Protein AF-A0A8B7J2S7-F1 (afdb_monomer_lite)

Radius of gyration: 27.34 Å; chains: 1; bounding box: 71×56×46 Å

Structure (mmCIF, N/CA/C/O backbone):
data_AF-A0A8B7J2S7-F1
#
_entry.id   AF-A0A8B7J2S7-F1
#
loop_
_atom_site.group_PDB
_atom_site.id
_atom_site.type_symbol
_atom_site.label_atom_id
_atom_site.label_alt_id
_atom_site.label_comp_id
_atom_site.label_asym_id
_atom_site.label_entity_id
_atom_site.label_seq_id
_atom_site.pdbx_PDB_ins_code
_atom_site.Cartn_x
_atom_site.Cartn_y
_atom_site.Cartn_z
_atom_site.occupancy
_atom_site.B_iso_or_equiv
_atom_site.auth_seq_id
_atom_site.auth_comp_id
_atom_site.auth_asym_id
_atom_site.auth_atom_id
_atom_site.pdbx_PDB_model_num
ATOM 1 N N . LEU A 1 1 ? -7.989 -12.346 -3.595 1.00 87.38 1 LEU A N 1
ATOM 2 C CA . LEU A 1 1 ? -7.345 -11.692 -4.757 1.00 87.38 1 LEU A CA 1
ATOM 3 C C . LEU A 1 1 ? -5.987 -11.172 -4.301 1.00 87.38 1 LEU A C 1
ATOM 5 O O . LEU A 1 1 ? -5.960 -10.570 -3.232 1.00 87.38 1 LEU A O 1
ATOM 9 N N . PRO A 1 2 ? -4.882 -11.450 -5.014 1.00 93.56 2 PRO A N 1
ATOM 10 C CA . PRO A 1 2 ? -3.582 -10.875 -4.679 1.00 93.56 2 PRO A CA 1
ATOM 11 C C . PRO A 1 2 ? -3.515 -9.404 -5.110 1.00 93.56 2 PRO A C 1
ATOM 13 O O . PRO A 1 2 ? -4.105 -9.033 -6.124 1.00 93.56 2 PRO A O 1
ATOM 16 N N . LEU A 1 3 ? -2.767 -8.587 -4.371 1.00 96.12 3 LEU A N 1
ATOM 17 C CA . LEU A 1 3 ? -2.381 -7.248 -4.806 1.00 96.12 3 LEU A CA 1
ATOM 18 C C . LEU A 1 3 ? -1.204 -7.379 -5.781 1.00 96.12 3 LEU A C 1
ATOM 20 O O . LEU A 1 3 ? -0.203 -8.024 -5.466 1.00 96.12 3 LEU A O 1
ATOM 24 N N . LEU A 1 4 ? -1.337 -6.804 -6.974 1.00 96.56 4 LEU A N 1
ATOM 25 C CA . LEU A 1 4 ? -0.270 -6.769 -7.972 1.00 96.56 4 LEU A CA 1
ATOM 26 C C . LEU A 1 4 ? 0.503 -5.459 -7.837 1.00 96.56 4 LEU A C 1
ATOM 28 O O . LEU A 1 4 ? -0.098 -4.389 -7.845 1.00 96.56 4 LEU A O 1
ATOM 32 N N . VAL A 1 5 ? 1.825 -5.553 -7.722 1.00 97.38 5 VAL A N 1
ATOM 33 C CA . VAL A 1 5 ? 2.725 -4.395 -7.710 1.00 97.38 5 VAL A CA 1
ATOM 34 C C . VAL A 1 5 ? 3.586 -4.448 -8.958 1.00 97.38 5 VAL A C 1
ATOM 36 O O . VAL A 1 5 ? 4.268 -5.442 -9.205 1.00 97.38 5 VAL A O 1
ATOM 39 N N . GLU A 1 6 ? 3.549 -3.386 -9.748 1.00 97.44 6 GLU A N 1
ATOM 40 C CA . GLU A 1 6 ? 4.273 -3.292 -11.011 1.00 97.44 6 GLU A CA 1
ATOM 41 C C . GLU A 1 6 ? 5.574 -2.502 -10.847 1.00 97.44 6 GLU A C 1
ATOM 43 O O . GLU A 1 6 ? 5.607 -1.443 -10.220 1.00 97.44 6 GLU A O 1
ATOM 48 N N . LEU A 1 7 ? 6.649 -3.007 -11.451 1.00 96.88 7 LEU A N 1
ATOM 49 C CA . LEU A 1 7 ? 7.938 -2.333 -11.539 1.00 96.88 7 LEU A CA 1
ATOM 50 C C . LEU A 1 7 ? 8.096 -1.726 -12.932 1.00 96.88 7 LEU A C 1
ATOM 52 O O . LEU A 1 7 ? 8.283 -2.449 -13.913 1.00 96.88 7 LEU A O 1
ATOM 56 N N . TRP A 1 8 ? 8.067 -0.399 -13.004 1.00 96.69 8 TRP A N 1
ATOM 57 C CA . TRP A 1 8 ? 8.195 0.360 -14.246 1.00 96.69 8 TRP A CA 1
ATOM 58 C C . TRP A 1 8 ? 9.535 1.089 -14.318 1.00 96.69 8 TRP A C 1
ATOM 60 O O . TRP A 1 8 ? 9.950 1.745 -13.364 1.00 96.69 8 TRP A O 1
ATOM 70 N N . HIS A 1 9 ? 10.185 1.019 -15.476 1.00 94.75 9 HIS A N 1
ATOM 71 C CA . HIS A 1 9 ? 11.276 1.914 -15.837 1.00 94.75 9 HIS A CA 1
ATOM 72 C C . HIS A 1 9 ? 10.697 3.143 -16.534 1.00 94.75 9 HIS A C 1
ATOM 74 O O . HIS A 1 9 ? 10.093 3.013 -17.602 1.00 94.75 9 HIS A O 1
ATOM 80 N N . LYS A 1 10 ? 10.884 4.316 -15.925 1.00 95.56 10 LYS A N 1
ATOM 81 C CA . LYS A 1 10 ? 10.469 5.602 -16.490 1.00 95.56 10 LYS A CA 1
ATOM 82 C C . LYS A 1 10 ? 11.650 6.300 -17.142 1.00 95.56 10 LYS A C 1
ATOM 84 O O . LYS A 1 10 ? 12.683 6.481 -16.501 1.00 95.56 10 LYS A O 1
ATOM 89 N N . ASP A 1 11 ? 11.472 6.715 -18.388 1.00 94.75 11 ASP A N 1
ATOM 90 C CA . ASP A 1 11 ? 12.481 7.426 -19.172 1.00 94.75 11 ASP A CA 1
ATOM 91 C C . ASP A 1 11 ? 11.929 8.794 -19.610 1.00 94.75 11 ASP A C 1
ATOM 93 O O . ASP A 1 11 ? 10.724 8.972 -19.759 1.00 94.75 11 ASP A O 1
ATOM 97 N N . LYS A 1 12 ? 12.803 9.795 -19.767 1.00 92.69 12 LYS A N 1
ATOM 98 C CA . LYS A 1 12 ? 12.402 11.152 -20.183 1.00 92.69 12 LYS A CA 1
ATOM 99 C C . LYS A 1 12 ? 12.198 11.272 -21.694 1.00 92.69 12 LYS A C 1
ATOM 101 O O . LYS A 1 12 ? 11.513 12.184 -22.144 1.00 92.69 12 LYS A O 1
ATOM 106 N N . ILE A 1 13 ? 12.857 10.410 -22.463 1.00 93.06 13 ILE A N 1
ATOM 107 C CA . ILE A 1 13 ? 12.940 10.460 -23.925 1.00 93.06 13 ILE A CA 1
ATOM 108 C C . ILE A 1 13 ? 12.243 9.233 -24.527 1.00 93.06 13 ILE A C 1
ATOM 110 O O . ILE A 1 13 ? 11.632 9.330 -25.591 1.00 93.06 13 ILE A O 1
ATOM 114 N N . ALA A 1 14 ? 12.312 8.082 -23.852 1.00 91.19 14 ALA A N 1
ATOM 115 C CA . ALA A 1 14 ? 11.644 6.853 -24.268 1.00 91.19 14 ALA A CA 1
ATOM 116 C C . ALA A 1 14 ? 10.308 6.622 -23.539 1.00 91.19 14 ALA A C 1
ATOM 118 O O . ALA A 1 14 ? 9.998 7.249 -22.531 1.00 91.19 14 ALA A O 1
ATOM 119 N N . LYS A 1 15 ? 9.505 5.688 -24.062 1.00 94.19 15 LYS A N 1
ATOM 120 C CA . LYS A 1 15 ? 8.251 5.259 -23.432 1.00 94.19 15 LYS A CA 1
ATOM 121 C C . LYS A 1 15 ? 8.535 4.425 -22.178 1.00 94.19 15 LYS A C 1
ATOM 123 O O . LYS A 1 15 ? 9.411 3.561 -22.210 1.00 94.19 15 LYS A O 1
ATOM 128 N N . ASP A 1 16 ? 7.727 4.627 -21.138 1.00 95.31 16 ASP A N 1
ATOM 129 C CA . ASP A 1 16 ? 7.739 3.809 -19.923 1.00 95.31 16 ASP A CA 1
ATOM 130 C C . ASP A 1 16 ? 7.656 2.307 -20.250 1.00 95.31 16 ASP A C 1
ATOM 132 O O . ASP A 1 16 ? 6.828 1.860 -21.055 1.00 95.31 16 ASP A O 1
ATOM 136 N N . LEU A 1 17 ? 8.523 1.525 -19.605 1.00 94.56 17 LEU A N 1
ATOM 137 C CA . LEU A 1 17 ? 8.670 0.089 -19.830 1.00 94.56 17 LEU A CA 1
ATOM 138 C C . LEU A 1 17 ? 8.343 -0.691 -18.554 1.00 94.56 17 LEU A C 1
ATOM 140 O O . LEU A 1 17 ? 9.009 -0.526 -17.533 1.00 94.56 17 LEU A O 1
ATOM 144 N N . LEU A 1 18 ? 7.363 -1.595 -18.627 1.00 95.25 18 LEU A N 1
ATOM 145 C CA . LEU A 1 18 ? 7.073 -2.540 -17.549 1.00 95.25 18 LEU A CA 1
ATOM 146 C C . LEU A 1 18 ? 8.177 -3.600 -17.487 1.00 95.25 18 LEU A C 1
ATOM 148 O O . LEU A 1 18 ? 8.330 -4.413 -18.402 1.00 95.25 18 LEU A O 1
ATOM 152 N N . LEU A 1 19 ? 8.936 -3.599 -16.395 1.00 94.88 19 LEU A N 1
ATOM 153 C CA . LEU A 1 19 ? 10.007 -4.560 -16.159 1.00 94.88 19 LEU A CA 1
ATOM 154 C C . LEU A 1 19 ? 9.460 -5.855 -15.560 1.00 94.88 19 LEU A C 1
ATOM 156 O O . LEU A 1 19 ? 9.819 -6.942 -16.015 1.00 94.88 19 LEU A O 1
ATOM 160 N N . GLY A 1 20 ? 8.575 -5.760 -14.564 1.00 96.50 20 GLY A N 1
ATOM 161 C CA . GLY A 1 20 ? 8.067 -6.931 -13.856 1.00 96.50 20 GLY A CA 1
ATOM 162 C C . GLY A 1 20 ? 6.917 -6.667 -12.903 1.00 96.50 20 GLY A C 1
ATOM 163 O O . GLY A 1 20 ? 6.494 -5.531 -12.712 1.00 96.50 20 GLY A O 1
ATOM 164 N N . VAL A 1 21 ? 6.410 -7.749 -12.317 1.00 96.56 21 VAL A N 1
ATOM 165 C CA . VAL A 1 21 ? 5.255 -7.753 -11.419 1.00 96.56 21 VAL A CA 1
ATOM 166 C C . VAL A 1 21 ? 5.561 -8.602 -10.185 1.00 96.56 21 VAL A C 1
ATOM 168 O O . VAL A 1 21 ? 6.123 -9.697 -10.284 1.00 96.56 21 VAL A O 1
ATOM 171 N N . ALA A 1 22 ? 5.176 -8.098 -9.016 1.00 96.75 22 ALA A N 1
ATOM 172 C CA . ALA A 1 22 ? 5.173 -8.813 -7.747 1.00 96.75 22 ALA A CA 1
ATOM 173 C C . ALA A 1 22 ? 3.725 -9.105 -7.322 1.00 96.75 22 ALA A C 1
ATOM 175 O O . ALA A 1 22 ? 2.824 -8.299 -7.561 1.00 96.75 22 ALA A O 1
ATOM 176 N N . ARG A 1 23 ? 3.489 -10.266 -6.702 1.00 95.12 23 ARG A N 1
ATOM 177 C CA . ARG A 1 23 ? 2.154 -10.707 -6.264 1.00 95.12 23 ARG A CA 1
ATOM 178 C C . ARG A 1 23 ? 2.137 -10.798 -4.744 1.00 95.12 23 ARG A C 1
ATOM 180 O O . ARG A 1 23 ? 2.808 -11.660 -4.189 1.00 95.12 23 ARG A O 1
ATOM 187 N N . LEU A 1 24 ? 1.371 -9.930 -4.091 1.00 95.88 24 LEU A N 1
ATOM 188 C CA . LEU A 1 24 ? 1.275 -9.853 -2.636 1.00 95.88 24 LEU A CA 1
ATOM 189 C C . LEU A 1 24 ? -0.034 -10.493 -2.182 1.00 95.88 24 LEU A C 1
ATOM 191 O O . LEU A 1 24 ? -1.112 -10.180 -2.696 1.00 95.88 24 LEU A O 1
ATOM 195 N N . GLN A 1 25 ? 0.044 -11.372 -1.191 1.00 94.75 25 GLN A N 1
ATOM 196 C CA . GLN A 1 25 ? -1.128 -12.027 -0.633 1.00 94.75 25 GLN A CA 1
ATOM 197 C C . GLN A 1 25 ? -1.586 -11.277 0.623 1.00 94.75 25 GLN A C 1
ATOM 199 O O . GLN A 1 25 ? -1.117 -11.533 1.728 1.00 94.75 25 GLN A O 1
ATOM 204 N N . LEU A 1 26 ? -2.551 -10.364 0.464 1.00 94.19 26 LEU A N 1
ATOM 205 C CA . LEU A 1 26 ? -3.042 -9.530 1.572 1.00 94.19 26 LEU A CA 1
ATOM 206 C C . LEU A 1 26 ? -3.624 -10.348 2.733 1.00 94.19 26 LEU A C 1
ATOM 208 O O . LEU A 1 26 ? -3.598 -9.895 3.871 1.00 94.19 26 LEU A O 1
ATOM 212 N N . SER A 1 27 ? -4.109 -11.568 2.478 1.00 94.62 27 SER A N 1
ATOM 213 C CA . SER A 1 27 ? -4.638 -12.434 3.538 1.00 94.62 27 SER A CA 1
ATOM 214 C C . SER A 1 27 ? -3.591 -12.846 4.574 1.00 94.62 27 SER A C 1
ATOM 216 O O . SER A 1 27 ? -3.980 -13.274 5.656 1.00 94.62 27 SER A O 1
ATOM 218 N N . ASN A 1 28 ? -2.293 -12.711 4.281 1.00 93.69 28 ASN A N 1
ATOM 219 C CA . ASN A 1 28 ? -1.221 -13.051 5.219 1.00 93.69 28 ASN A CA 1
ATOM 220 C C . ASN A 1 28 ? -1.337 -12.258 6.531 1.00 93.69 28 ASN A C 1
ATOM 222 O O . ASN A 1 28 ? -1.038 -12.794 7.594 1.00 93.69 28 ASN A O 1
ATOM 226 N N . VAL A 1 29 ? -1.853 -11.022 6.483 1.00 95.81 29 VAL A N 1
ATOM 227 C CA . VAL A 1 29 ? -2.040 -10.187 7.681 1.00 95.81 29 VAL A CA 1
ATOM 228 C C . VAL A 1 29 ? -3.150 -10.703 8.605 1.00 95.81 29 VAL A C 1
ATOM 230 O O . VAL A 1 29 ? -3.096 -10.483 9.810 1.00 95.81 29 VAL A O 1
ATOM 233 N N . LEU A 1 30 ? -4.141 -11.427 8.068 1.00 94.50 30 LEU A N 1
ATOM 234 C CA . LEU A 1 30 ? -5.333 -11.846 8.815 1.00 94.50 30 LEU A CA 1
ATOM 235 C C . LEU A 1 30 ? -5.032 -12.939 9.847 1.00 94.50 30 LEU A C 1
ATOM 237 O O . LEU A 1 30 ? -5.725 -13.021 10.859 1.00 94.50 30 LEU A O 1
ATOM 241 N N . GLY A 1 31 ? -4.011 -13.764 9.596 1.00 91.38 31 GLY A N 1
ATOM 242 C CA . GLY A 1 31 ? -3.593 -14.855 10.482 1.00 91.38 31 GLY A CA 1
ATOM 243 C C . GLY A 1 31 ? -2.652 -14.436 11.614 1.00 91.38 31 GLY A C 1
ATOM 244 O O . GLY A 1 31 ? -2.242 -15.289 12.397 1.00 91.38 31 GLY A O 1
ATOM 245 N N . LEU A 1 32 ? -2.278 -13.157 11.692 1.00 94.94 32 LEU A N 1
ATOM 246 C CA . LEU A 1 32 ? -1.345 -12.658 12.701 1.00 94.94 32 LEU A CA 1
ATOM 247 C C . LEU A 1 32 ? -2.031 -12.325 14.024 1.00 94.94 32 LEU A C 1
ATOM 249 O O . LEU A 1 32 ? -3.240 -12.101 14.085 1.00 94.94 32 LEU A O 1
ATOM 253 N N . GLU A 1 33 ? -1.236 -12.222 15.085 1.00 95.31 33 GLU A N 1
ATOM 254 C CA . GLU A 1 33 ? -1.709 -11.725 16.373 1.00 95.31 33 GLU A CA 1
ATOM 255 C C . GLU A 1 33 ? -2.238 -10.287 16.252 1.00 95.31 33 GLU A C 1
ATOM 257 O O . GLU A 1 33 ? -1.614 -9.418 15.639 1.00 95.31 33 GLU A O 1
ATOM 262 N N . LYS A 1 34 ? -3.409 -10.042 16.847 1.00 96.31 34 LYS A N 1
ATOM 263 C CA . LYS A 1 34 ? -4.007 -8.710 16.938 1.00 96.31 34 LYS A CA 1
ATOM 264 C C . LYS A 1 34 ? -3.487 -8.004 18.183 1.00 96.31 34 LYS A C 1
ATOM 266 O O . LYS A 1 34 ? -3.670 -8.489 19.296 1.00 96.31 34 LYS A O 1
ATOM 271 N N . THR A 1 35 ? -2.928 -6.815 18.005 1.00 96.06 35 THR A N 1
ATOM 272 C CA . THR A 1 35 ? -2.528 -5.938 19.111 1.00 96.06 35 THR A CA 1
ATOM 273 C C . THR A 1 35 ? -3.541 -4.812 19.275 1.00 96.06 35 THR A C 1
ATOM 275 O O . THR A 1 35 ? -4.116 -4.342 18.294 1.00 96.06 35 THR A O 1
ATOM 278 N N . ARG A 1 36 ? -3.816 -4.400 20.516 1.00 95.00 36 ARG A N 1
ATOM 279 C CA . ARG A 1 36 ? -4.704 -3.259 20.777 1.00 95.00 36 ARG A CA 1
ATOM 280 C C . ARG A 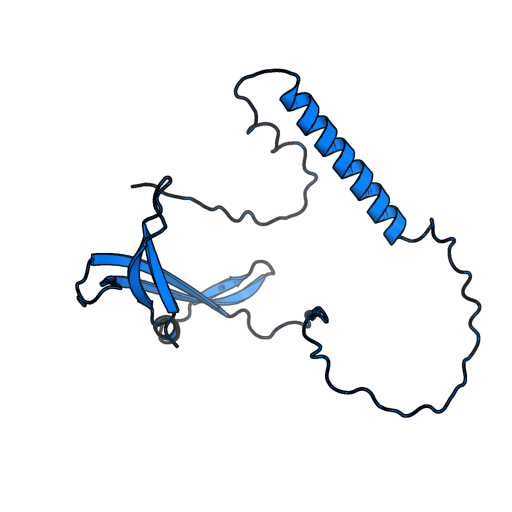1 36 ? -3.928 -1.955 20.665 1.00 95.00 36 ARG A C 1
ATOM 282 O O . ARG A 1 36 ? -2.804 -1.872 21.156 1.00 95.00 36 ARG A O 1
ATOM 289 N N . PHE A 1 37 ? -4.553 -0.938 20.087 1.00 92.94 37 PHE A N 1
ATOM 290 C CA . PHE A 1 37 ? -4.053 0.432 20.101 1.00 92.94 37 PHE A CA 1
ATOM 291 C C . PHE A 1 37 ? -5.200 1.422 20.303 1.00 92.94 37 PHE A C 1
ATOM 293 O O . PHE A 1 37 ? -6.361 1.109 20.042 1.00 92.94 37 PHE A O 1
ATOM 300 N N . LEU A 1 38 ? -4.869 2.615 20.790 1.00 91.88 38 LEU A N 1
ATOM 301 C CA . LEU A 1 38 ? -5.827 3.703 20.930 1.00 91.88 38 LEU A CA 1
ATOM 302 C C . LEU A 1 38 ? -5.829 4.523 19.634 1.00 91.88 38 LEU A C 1
ATOM 304 O O . LEU A 1 38 ? -4.789 5.058 19.248 1.00 91.88 38 LEU A O 1
ATOM 308 N N . GLY A 1 39 ? -6.971 4.583 18.949 1.00 85.88 39 GLY A N 1
ATOM 309 C CA . GLY A 1 39 ? -7.177 5.428 17.776 1.00 85.88 39 GLY A CA 1
ATOM 310 C C . GLY A 1 39 ? -7.162 6.917 18.132 1.00 85.88 39 GLY A C 1
ATOM 311 O O . GLY A 1 39 ? -7.211 7.294 19.305 1.00 85.88 39 GLY A O 1
ATOM 312 N N . ALA A 1 40 ? -7.123 7.780 17.114 1.00 82.19 40 ALA A N 1
ATOM 313 C CA . ALA A 1 40 ? -7.027 9.232 17.298 1.00 82.19 40 ALA A CA 1
ATOM 314 C C . ALA A 1 40 ? -8.176 9.812 18.145 1.00 82.19 40 ALA A C 1
ATOM 316 O O . ALA A 1 40 ? -7.965 10.752 18.906 1.00 82.19 40 ALA A O 1
ATOM 317 N N . ASN A 1 41 ? -9.366 9.209 18.074 1.00 82.69 41 ASN A N 1
ATOM 318 C CA . ASN A 1 41 ? -10.545 9.652 18.821 1.00 82.69 41 ASN A CA 1
ATOM 319 C C . ASN A 1 41 ? -10.723 8.920 20.165 1.00 82.69 41 ASN A C 1
ATOM 321 O O . ASN A 1 41 ? -11.814 8.923 20.734 1.00 82.69 41 ASN A O 1
ATOM 325 N N . GLY A 1 42 ? -9.689 8.230 20.657 1.00 82.38 42 GLY A N 1
ATOM 326 C CA . GLY A 1 42 ? -9.775 7.436 21.884 1.00 82.38 42 GLY A CA 1
ATOM 327 C C . GLY A 1 42 ? -10.522 6.107 21.725 1.00 82.38 42 GLY A C 1
ATOM 328 O O . GLY A 1 42 ? -10.831 5.455 22.724 1.00 82.38 42 GLY A O 1
ATOM 329 N N . GLU A 1 43 ? -10.830 5.686 20.496 1.00 87.75 43 GLU A N 1
ATOM 330 C CA . GLU A 1 43 ? -11.426 4.372 20.254 1.00 87.75 43 GLU A CA 1
ATOM 331 C C . GLU A 1 43 ? -10.402 3.240 20.408 1.00 87.75 43 GLU A C 1
ATOM 333 O O . GLU A 1 43 ? -9.215 3.401 20.130 1.00 87.75 43 GLU A O 1
ATOM 338 N N . GLN A 1 44 ? -10.860 2.086 20.893 1.00 90.94 44 GLN A N 1
ATOM 339 C CA . GLN A 1 44 ? -10.032 0.887 20.996 1.00 90.94 44 GLN A CA 1
ATOM 340 C C . GLN A 1 44 ? -10.027 0.175 19.648 1.00 90.94 44 GLN A C 1
ATOM 342 O O . GLN A 1 44 ? -11.047 -0.378 19.238 1.00 90.94 44 GLN A O 1
ATOM 347 N N . CYS A 1 45 ? -8.873 0.172 18.996 1.00 93.56 45 CYS A N 1
ATOM 348 C CA . CYS A 1 45 ? -8.686 -0.419 17.682 1.00 93.56 45 CYS A CA 1
ATOM 349 C C . CYS A 1 45 ? -7.792 -1.658 17.772 1.00 93.56 45 CYS A C 1
ATOM 351 O O . CYS A 1 45 ? -6.970 -1.800 18.686 1.00 93.56 45 CYS A O 1
ATOM 353 N N . TRP A 1 46 ? -7.924 -2.554 16.798 1.00 95.56 46 TRP A N 1
ATOM 354 C CA . TRP A 1 46 ? -7.014 -3.686 16.635 1.00 95.56 46 TRP A CA 1
ATOM 355 C C . TRP A 1 46 ? -6.081 -3.456 15.458 1.00 95.56 46 TRP A C 1
ATOM 357 O O . TRP A 1 46 ? -6.524 -3.037 14.395 1.00 95.56 46 TRP A O 1
ATOM 367 N N . ARG A 1 47 ? -4.799 -3.769 15.635 1.00 96.06 47 ARG A N 1
ATOM 368 C CA . ARG A 1 47 ? -3.773 -3.676 14.598 1.00 96.06 47 ARG A CA 1
ATOM 369 C C . ARG A 1 47 ? -3.094 -5.020 14.385 1.00 96.06 47 ARG A C 1
ATOM 371 O O . ARG A 1 47 ? -2.725 -5.702 15.344 1.00 96.06 47 ARG A O 1
ATOM 378 N N . GLN A 1 48 ? -2.887 -5.362 13.121 1.00 97.25 48 GLN A N 1
ATOM 379 C CA . GLN A 1 48 ? -2.059 -6.480 12.676 1.00 97.25 48 GLN A CA 1
ATOM 380 C C . GLN A 1 48 ? -1.046 -5.943 11.667 1.00 97.25 48 GLN A C 1
ATOM 382 O O . GLN A 1 48 ? -1.423 -5.185 10.775 1.00 97.25 48 GLN A O 1
ATOM 387 N N . THR A 1 49 ? 0.222 -6.337 11.790 1.00 96.06 49 THR A N 1
ATOM 388 C CA . THR A 1 49 ? 1.285 -5.888 10.881 1.00 96.06 49 THR A CA 1
ATOM 389 C C . THR A 1 49 ? 2.082 -7.077 10.368 1.00 96.06 49 THR A C 1
ATOM 391 O O . THR A 1 49 ? 2.647 -7.834 11.152 1.00 96.06 49 THR A O 1
ATOM 394 N N . TYR A 1 50 ? 2.144 -7.218 9.048 1.00 96.12 50 TYR A N 1
ATOM 395 C CA . TYR A 1 50 ? 2.884 -8.257 8.342 1.00 96.12 50 TYR A CA 1
ATOM 396 C C . TYR A 1 50 ? 4.030 -7.633 7.551 1.00 96.12 50 TYR A C 1
ATOM 398 O O . TYR A 1 50 ? 3.812 -6.660 6.837 1.00 96.12 50 TYR A O 1
ATOM 406 N N . ASN A 1 51 ? 5.228 -8.207 7.646 1.00 96.56 51 ASN A N 1
ATOM 407 C CA . ASN A 1 51 ? 6.393 -7.788 6.871 1.00 96.56 51 ASN A CA 1
ATOM 408 C C . ASN A 1 51 ? 6.886 -8.972 6.043 1.00 96.56 51 ASN A C 1
ATOM 410 O O . ASN A 1 51 ? 6.994 -10.082 6.568 1.00 96.56 51 ASN A O 1
ATOM 414 N N . GLU A 1 52 ? 7.204 -8.741 4.775 1.00 95.75 52 GLU A N 1
ATOM 415 C CA . GLU A 1 52 ? 7.687 -9.789 3.877 1.00 95.75 52 GLU A CA 1
ATOM 416 C C . GLU A 1 52 ? 8.584 -9.199 2.786 1.00 95.75 52 GLU A C 1
ATOM 418 O O . GLU A 1 52 ? 8.405 -8.058 2.357 1.00 95.75 52 GLU A O 1
ATOM 423 N N . THR A 1 53 ? 9.528 -10.010 2.309 1.00 97.62 53 THR A N 1
ATOM 424 C CA . THR A 1 53 ? 10.293 -9.740 1.092 1.00 97.62 53 THR A CA 1
ATOM 425 C C . THR A 1 53 ? 9.939 -10.786 0.047 1.00 97.62 53 THR A C 1
ATOM 427 O O . THR A 1 53 ? 10.117 -11.981 0.277 1.00 97.62 53 THR A O 1
ATOM 430 N N . ILE A 1 54 ? 9.465 -10.344 -1.115 1.00 96.44 54 ILE A N 1
ATOM 431 C CA . ILE A 1 54 ? 9.080 -11.216 -2.229 1.00 96.44 54 ILE A CA 1
ATOM 432 C C . ILE A 1 54 ? 9.889 -10.903 -3.484 1.00 96.44 54 ILE A C 1
ATOM 434 O O . ILE A 1 54 ? 10.477 -9.834 -3.630 1.00 96.44 54 ILE A O 1
ATOM 438 N N . SER A 1 55 ? 9.894 -11.839 -4.429 1.00 96.94 55 SER A N 1
ATOM 439 C CA . SER A 1 55 ? 10.529 -11.631 -5.730 1.00 96.94 55 SER A CA 1
ATOM 440 C C . SER A 1 55 ? 9.619 -10.888 -6.710 1.00 96.94 55 SER A C 1
ATOM 442 O O . SER A 1 55 ? 8.417 -11.148 -6.792 1.00 96.94 55 SER A O 1
ATOM 444 N N . VAL A 1 56 ? 10.215 -9.990 -7.496 1.00 96.75 56 VAL A N 1
ATOM 445 C CA . VAL A 1 56 ? 9.583 -9.387 -8.674 1.00 96.75 56 VAL A CA 1
ATOM 446 C C . VAL A 1 56 ? 9.933 -10.249 -9.882 1.00 96.75 56 VAL A C 1
ATOM 448 O O . VAL A 1 56 ? 11.113 -10.477 -10.165 1.00 96.75 56 VAL A O 1
ATOM 451 N N . THR A 1 57 ? 8.919 -10.737 -10.591 1.00 96.88 57 THR A N 1
ATOM 452 C CA . THR A 1 57 ? 9.097 -11.574 -11.788 1.00 96.88 57 THR A CA 1
ATOM 453 C C . THR A 1 57 ? 9.014 -10.710 -13.038 1.00 96.88 57 THR A C 1
ATOM 455 O O . THR A 1 57 ? 8.176 -9.813 -13.093 1.00 96.88 57 THR A O 1
ATOM 458 N N . ALA A 1 58 ? 9.860 -10.955 -14.040 1.00 95.94 58 ALA A N 1
ATOM 459 C CA . ALA A 1 58 ? 9.833 -10.176 -15.276 1.00 95.94 58 ALA A CA 1
ATOM 460 C C . ALA A 1 58 ? 8.465 -10.265 -15.978 1.00 95.94 58 ALA A C 1
ATOM 462 O O . ALA A 1 58 ? 7.831 -11.319 -16.000 1.00 95.94 58 ALA A O 1
ATOM 463 N N . ALA A 1 59 ? 8.025 -9.157 -16.575 1.00 90.62 59 ALA A N 1
ATOM 464 C CA . ALA A 1 59 ? 6.740 -9.080 -17.274 1.00 90.62 59 ALA A CA 1
ATOM 465 C C . ALA A 1 59 ? 6.792 -9.689 -18.686 1.00 90.62 59 ALA A C 1
ATOM 467 O O . ALA A 1 59 ? 5.761 -10.023 -19.266 1.00 90.62 59 ALA A O 1
ATOM 468 N N . GLN A 1 60 ? 7.992 -9.828 -19.254 1.00 86.25 60 GLN A N 1
ATOM 469 C CA . GLN A 1 60 ? 8.206 -10.435 -20.568 1.00 86.25 60 GLN A CA 1
ATOM 470 C C . GLN A 1 60 ? 8.467 -11.946 -20.462 1.00 86.25 60 GLN A C 1
ATOM 472 O O . GLN A 1 60 ? 8.571 -12.488 -19.371 1.00 86.25 60 GLN A O 1
ATOM 477 N N . ARG A 1 61 ? 8.580 -12.632 -21.612 1.00 70.31 61 ARG A N 1
ATOM 478 C CA . ARG A 1 61 ? 8.535 -14.105 -21.799 1.00 70.31 61 ARG A CA 1
ATOM 479 C C . ARG A 1 61 ? 9.382 -14.985 -20.864 1.00 70.31 61 ARG A C 1
ATOM 481 O O . ARG A 1 61 ? 9.177 -16.194 -20.855 1.00 70.31 61 ARG A O 1
ATOM 488 N N . SER A 1 62 ? 10.322 -14.435 -20.109 1.00 75.81 62 SER A N 1
ATOM 489 C CA . SER A 1 62 ? 11.074 -15.173 -19.100 1.00 75.81 62 SER A CA 1
ATOM 490 C C . SER A 1 62 ? 10.488 -14.932 -17.709 1.00 75.81 62 SER A C 1
ATOM 492 O O . SER A 1 62 ? 10.505 -13.798 -17.242 1.00 75.81 62 SER A O 1
ATOM 494 N N . SER A 1 63 ? 10.075 -15.978 -16.991 1.00 82.44 63 SER A N 1
ATOM 495 C CA . SER A 1 63 ? 9.661 -15.900 -15.577 1.00 82.44 63 SER A CA 1
ATOM 496 C C . SER A 1 63 ? 10.852 -15.714 -14.621 1.00 82.44 63 SER A C 1
ATOM 498 O O . SER A 1 63 ? 10.927 -16.330 -13.559 1.00 82.44 63 SER A O 1
ATOM 500 N N . ASN A 1 64 ? 11.828 -14.907 -15.027 1.00 92.69 64 ASN A N 1
ATOM 501 C CA . ASN A 1 64 ? 13.041 -14.657 -14.271 1.00 92.69 64 ASN A CA 1
ATOM 502 C C . ASN A 1 64 ? 12.735 -13.698 -13.121 1.00 92.69 64 ASN A C 1
ATOM 504 O O . ASN A 1 64 ? 12.018 -12.711 -13.294 1.00 92.69 64 ASN A O 1
ATOM 508 N N . ARG A 1 65 ? 13.330 -13.961 -11.956 1.00 94.75 65 ARG A N 1
ATOM 509 C CA . ARG A 1 65 ? 13.394 -12.994 -10.858 1.00 94.75 65 ARG A CA 1
ATOM 510 C C . ARG A 1 65 ? 14.315 -11.848 -11.271 1.00 94.75 65 ARG A C 1
ATOM 512 O O . ARG A 1 65 ? 15.478 -12.092 -11.580 1.00 94.75 65 ARG A O 1
ATOM 519 N N . ILE A 1 66 ? 13.798 -10.622 -11.260 1.00 95.75 66 ILE A N 1
ATOM 520 C CA . ILE A 1 66 ? 14.534 -9.419 -11.686 1.00 95.75 66 ILE A CA 1
ATOM 521 C C . ILE A 1 66 ? 14.862 -8.465 -10.536 1.00 95.75 66 ILE A C 1
ATOM 523 O O . ILE A 1 66 ? 15.766 -7.649 -10.669 1.00 95.75 66 ILE A O 1
ATOM 527 N N . ALA A 1 67 ? 14.139 -8.562 -9.419 1.00 96.81 67 ALA A N 1
ATOM 528 C CA . ALA A 1 67 ? 14.344 -7.744 -8.226 1.00 96.81 67 ALA A CA 1
ATOM 529 C C . ALA A 1 67 ? 13.697 -8.401 -6.994 1.00 96.81 67 ALA A C 1
ATOM 531 O O . ALA A 1 67 ? 13.023 -9.433 -7.101 1.00 96.81 67 ALA A O 1
ATOM 532 N N . GLU A 1 68 ? 13.875 -7.774 -5.835 1.00 97.56 68 GLU A N 1
ATOM 533 C CA . GLU A 1 68 ? 13.132 -8.060 -4.607 1.00 97.56 68 GLU A CA 1
ATOM 534 C C . GLU A 1 68 ? 12.317 -6.842 -4.180 1.00 97.56 68 GLU A C 1
ATOM 536 O O . GLU A 1 68 ? 12.747 -5.704 -4.358 1.00 97.56 68 GLU A O 1
ATOM 541 N N . LEU A 1 69 ? 11.149 -7.096 -3.598 1.00 97.56 69 LEU A N 1
ATOM 542 C CA . LEU A 1 69 ? 10.278 -6.102 -2.991 1.00 97.56 69 LEU A CA 1
ATOM 543 C C . LEU A 1 69 ? 10.103 -6.459 -1.517 1.00 97.56 69 LEU A C 1
ATOM 545 O O . LEU A 1 69 ? 9.467 -7.463 -1.202 1.00 97.56 69 LEU A O 1
ATOM 549 N N . SER A 1 70 ? 10.656 -5.628 -0.635 1.00 97.94 70 SER A N 1
ATOM 550 C CA . SER A 1 70 ? 10.372 -5.656 0.801 1.00 97.94 70 SER A CA 1
ATOM 551 C C . SER A 1 70 ? 9.208 -4.718 1.100 1.00 97.94 70 SER A C 1
ATOM 553 O O . SER A 1 70 ? 9.210 -3.572 0.644 1.00 97.94 70 SER A O 1
ATOM 555 N N . TYR A 1 71 ? 8.201 -5.203 1.821 1.00 96.50 71 TYR A N 1
ATOM 556 C CA . TYR A 1 71 ? 6.998 -4.438 2.123 1.00 96.50 71 TYR A CA 1
ATOM 557 C C . TYR A 1 71 ? 6.453 -4.747 3.523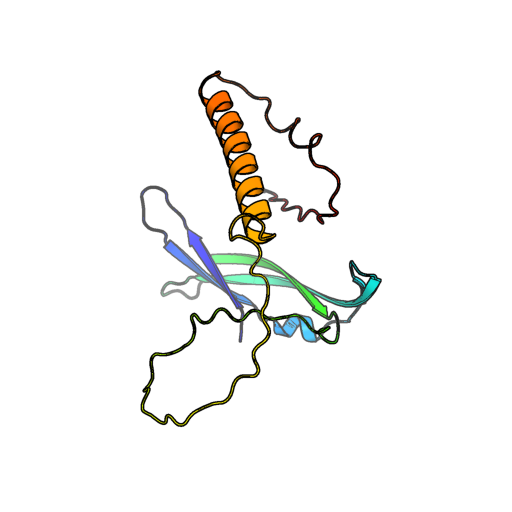 1.00 96.50 71 TYR A C 1
ATOM 559 O O . TYR A 1 71 ? 6.737 -5.791 4.114 1.00 96.50 71 TYR A O 1
ATOM 567 N N . ALA A 1 72 ? 5.629 -3.825 4.023 1.00 96.81 72 ALA A N 1
ATOM 568 C CA . ALA A 1 72 ? 4.872 -3.965 5.259 1.00 96.81 72 ALA A CA 1
ATOM 569 C C . ALA A 1 72 ? 3.381 -3.712 4.984 1.00 96.81 72 ALA A C 1
ATOM 571 O O . ALA A 1 72 ? 3.029 -2.710 4.363 1.00 96.81 72 ALA A O 1
ATOM 572 N N . ILE A 1 73 ? 2.504 -4.608 5.439 1.00 96.31 73 ILE A N 1
ATOM 573 C CA . ILE A 1 73 ? 1.048 -4.417 5.447 1.00 96.31 73 ILE A CA 1
ATOM 574 C C . ILE A 1 73 ? 0.614 -4.208 6.888 1.00 96.31 73 ILE A C 1
ATOM 576 O O . ILE A 1 73 ? 0.892 -5.052 7.737 1.00 96.31 73 ILE A O 1
ATOM 580 N N . THR A 1 74 ? -0.139 -3.142 7.137 1.00 96.44 74 THR A N 1
ATOM 581 C CA . THR A 1 74 ? -0.815 -2.912 8.414 1.00 96.44 74 THR A CA 1
ATOM 582 C C . THR A 1 74 ? -2.320 -2.907 8.180 1.00 96.44 74 THR A C 1
ATOM 584 O O . THR A 1 74 ? -2.811 -2.152 7.344 1.00 96.44 74 THR A O 1
ATOM 587 N N . LEU A 1 75 ? -3.042 -3.762 8.902 1.00 96.44 75 LEU A N 1
ATOM 588 C CA . LEU A 1 75 ? -4.500 -3.790 8.931 1.00 96.44 75 LEU A CA 1
ATOM 589 C C . LEU A 1 75 ? -4.980 -3.246 10.272 1.00 96.44 75 LEU A C 1
ATOM 591 O O . LEU A 1 75 ? -4.554 -3.730 11.323 1.00 96.44 75 LEU A O 1
ATOM 595 N N . GLU A 1 76 ? -5.879 -2.270 10.216 1.00 95.31 76 GLU A N 1
ATOM 596 C CA . GLU A 1 76 ? -6.475 -1.635 11.385 1.00 95.31 76 GLU A CA 1
ATOM 597 C C . GLU A 1 76 ? -7.987 -1.831 11.370 1.00 95.31 76 GLU A C 1
ATOM 599 O O . GLU A 1 76 ? -8.664 -1.518 10.392 1.00 95.31 76 GLU A O 1
ATOM 604 N N . ASP A 1 77 ? -8.505 -2.375 12.462 1.00 93.69 77 ASP A N 1
ATOM 605 C CA . ASP A 1 77 ? -9.923 -2.618 12.679 1.00 93.69 77 ASP A CA 1
ATOM 606 C C . ASP A 1 77 ? -10.424 -1.631 13.738 1.00 93.69 77 ASP A C 1
ATOM 608 O O . ASP A 1 77 ? -10.100 -1.745 14.926 1.00 93.69 77 ASP A O 1
ATOM 612 N N . TYR A 1 78 ? -11.181 -0.641 13.263 1.00 91.38 78 TYR A N 1
ATOM 613 C CA . TYR A 1 78 ? -11.811 0.421 14.052 1.00 91.38 78 TYR A CA 1
ATOM 614 C C . TYR A 1 78 ? -13.208 0.028 14.568 1.00 91.38 78 TYR A C 1
ATOM 616 O O . TYR A 1 78 ? -13.896 0.837 15.191 1.00 91.38 78 TYR A O 1
ATOM 624 N N . GLY A 1 79 ? -13.643 -1.212 14.331 1.00 89.31 79 GLY A N 1
ATOM 625 C CA . GLY A 1 79 ? -14.960 -1.696 14.719 1.00 89.31 79 GLY A CA 1
ATOM 626 C C . GLY A 1 79 ? -16.085 -1.206 13.805 1.00 89.31 79 GLY A C 1
ATOM 627 O O . GLY A 1 79 ? -15.906 -0.974 12.609 1.00 89.31 79 GLY A O 1
ATOM 628 N N . LEU A 1 80 ? -17.292 -1.112 14.368 1.00 88.12 80 LEU A N 1
ATOM 629 C CA . LEU A 1 80 ? -18.491 -0.744 13.617 1.00 88.12 80 LEU A CA 1
ATOM 630 C C . LEU A 1 80 ? -18.430 0.714 13.151 1.00 88.12 80 LEU A C 1
ATOM 632 O O . LEU A 1 80 ? -18.113 1.619 13.923 1.00 88.12 80 LEU A O 1
ATOM 636 N N . VAL A 1 81 ? -18.815 0.936 11.895 1.00 84.31 81 VAL A N 1
ATOM 637 C CA . VAL A 1 81 ? -18.915 2.274 11.307 1.00 84.31 81 VAL A CA 1
ATOM 638 C C . VAL A 1 81 ? -19.982 3.078 12.055 1.00 84.31 81 VAL A C 1
ATOM 640 O O . VAL A 1 81 ? -21.149 2.686 12.105 1.00 84.31 81 VAL A O 1
ATOM 643 N N . LYS A 1 82 ? -19.589 4.218 12.632 1.00 80.31 82 LYS A N 1
ATOM 644 C CA . LYS A 1 82 ? -20.529 5.237 13.119 1.00 80.31 82 LYS A CA 1
ATOM 645 C C . LYS A 1 82 ? -21.102 5.934 11.889 1.00 80.31 82 LYS A C 1
ATOM 647 O O . LYS A 1 82 ? -20.330 6.257 10.995 1.00 80.31 82 LYS A O 1
ATOM 652 N N . MET A 1 83 ? -22.423 6.106 11.837 1.00 75.69 83 MET A N 1
ATOM 653 C CA . MET A 1 83 ? -23.169 6.673 10.705 1.00 75.69 83 MET A CA 1
ATOM 654 C C . MET A 1 83 ? -22.381 7.805 10.027 1.00 75.69 83 MET A C 1
ATOM 656 O O . MET A 1 83 ? -22.230 8.888 10.584 1.00 75.69 83 MET A O 1
ATOM 660 N N . HIS A 1 84 ? -21.814 7.499 8.862 1.00 65.12 84 HIS A N 1
ATOM 661 C CA . HIS A 1 84 ? -21.072 8.435 8.034 1.00 65.12 84 HIS A CA 1
ATOM 662 C C . HIS A 1 84 ? -21.928 8.662 6.797 1.00 65.12 84 HIS A C 1
ATOM 664 O O . HIS A 1 84 ? -22.334 7.694 6.148 1.00 65.12 84 HIS A O 1
ATOM 670 N N . GLU A 1 85 ? -22.254 9.917 6.506 1.00 54.25 85 GLU A N 1
ATOM 671 C CA . GLU A 1 85 ? -22.923 10.270 5.261 1.00 54.25 85 GLU A CA 1
ATOM 672 C C . GLU A 1 85 ? -21.967 9.958 4.110 1.00 54.25 85 GLU A C 1
ATOM 674 O O . GLU A 1 85 ? -21.026 10.693 3.825 1.00 54.25 85 GLU A O 1
ATOM 679 N N . VAL A 1 86 ? -22.175 8.813 3.464 1.00 64.19 86 VAL A N 1
ATOM 680 C CA . VAL A 1 86 ? -21.527 8.522 2.192 1.00 64.19 86 VAL A CA 1
ATOM 681 C C . VAL A 1 86 ? -22.289 9.327 1.148 1.00 64.19 86 VAL A C 1
ATOM 683 O O . VAL A 1 86 ? -23.325 8.886 0.655 1.00 64.19 86 VAL A O 1
ATOM 686 N N . LEU A 1 87 ? -21.797 10.526 0.836 1.00 51.97 87 LEU A N 1
ATOM 687 C CA . LEU A 1 87 ? -22.204 11.262 -0.359 1.00 51.97 87 LEU A CA 1
ATOM 688 C C . LEU A 1 87 ? -21.771 10.438 -1.576 1.00 51.97 87 LEU A C 1
ATOM 690 O O . LEU A 1 87 ? -20.648 10.538 -2.069 1.00 51.97 87 LEU A O 1
ATOM 694 N N . VAL A 1 88 ? -22.657 9.554 -2.026 1.00 57.94 88 VAL A N 1
ATOM 695 C CA . VAL A 1 88 ? -22.518 8.887 -3.315 1.00 57.94 88 VAL A CA 1
ATOM 696 C C . VAL A 1 88 ? -22.781 9.954 -4.368 1.00 57.94 88 VAL A C 1
ATOM 698 O O . VAL A 1 88 ? -23.922 10.348 -4.579 1.00 57.94 88 VAL A O 1
ATOM 701 N N . SER A 1 89 ? -21.727 10.454 -5.011 1.00 54.00 89 SER A N 1
ATOM 702 C CA . SER A 1 89 ? -21.883 11.301 -6.191 1.00 54.00 89 SER A CA 1
ATOM 703 C C . SER A 1 89 ? -22.706 10.552 -7.247 1.00 54.00 89 SER A C 1
ATOM 705 O O . SER A 1 89 ? -22.352 9.438 -7.639 1.00 54.00 89 SER A O 1
ATOM 707 N N . ASP A 1 90 ? -23.780 11.176 -7.738 1.00 54.84 90 ASP A N 1
ATOM 708 C CA . ASP A 1 90 ? -24.736 10.643 -8.729 1.00 54.84 90 ASP A CA 1
ATOM 709 C C . ASP A 1 90 ? -24.134 10.300 -10.110 1.00 54.84 90 ASP A C 1
ATOM 711 O O . ASP A 1 90 ? -24.847 9.934 -11.045 1.00 54.84 90 ASP A O 1
ATOM 715 N N . SER A 1 91 ? -22.809 10.337 -10.272 1.00 54.62 91 SER A N 1
ATOM 716 C CA . SER A 1 91 ? -22.115 9.993 -11.519 1.00 54.62 91 SER A CA 1
ATOM 717 C C . SER A 1 91 ? -22.214 8.509 -11.913 1.00 54.62 91 SER A C 1
ATOM 719 O O . SER A 1 91 ? -21.651 8.109 -12.930 1.00 54.62 91 SER A O 1
ATOM 721 N N . SER A 1 92 ? -22.947 7.692 -11.148 1.00 57.28 92 SER A N 1
ATOM 722 C CA . SER A 1 92 ? -23.207 6.276 -11.436 1.00 57.28 92 SER A CA 1
ATOM 723 C C . SER A 1 92 ? -24.615 5.975 -11.973 1.00 57.28 92 SER A C 1
ATOM 725 O O . SER A 1 92 ? -24.921 4.808 -12.234 1.00 57.28 92 SER A O 1
ATOM 727 N N . GLN A 1 93 ? -25.464 6.984 -12.218 1.00 44.06 93 GLN A N 1
ATOM 728 C CA . GLN A 1 93 ? -26.760 6.755 -12.865 1.00 44.06 93 GLN A CA 1
ATOM 729 C C . GLN A 1 93 ? -26.588 6.486 -14.366 1.00 44.06 93 GLN A C 1
ATOM 731 O O . GLN A 1 93 ? -26.562 7.371 -15.220 1.00 44.06 93 GLN A O 1
ATOM 736 N N . CYS A 1 94 ? -26.460 5.195 -14.663 1.00 42.59 94 CYS A N 1
ATOM 737 C CA . CYS A 1 94 ? -26.682 4.587 -15.961 1.00 42.59 94 CYS A CA 1
ATOM 738 C C . CYS A 1 94 ? -27.983 5.134 -16.572 1.00 42.59 94 CYS A C 1
ATOM 740 O O . CYS A 1 94 ? -29.062 4.984 -15.998 1.00 42.59 94 CYS A O 1
ATOM 742 N N . VAL A 1 95 ? -27.879 5.773 -17.739 1.00 44.22 95 VAL A N 1
ATOM 743 C CA . VAL A 1 95 ? -29.025 6.230 -18.530 1.00 44.22 95 VAL A CA 1
ATOM 744 C C . VAL A 1 95 ? -29.784 4.993 -19.012 1.00 44.22 95 VAL A C 1
ATOM 746 O O . VAL A 1 95 ? -29.441 4.387 -20.024 1.00 44.22 95 VAL A O 1
ATOM 749 N N . GLY A 1 96 ? -30.801 4.593 -18.254 1.00 42.22 96 GLY A N 1
ATOM 750 C CA . GLY A 1 96 ? -31.651 3.446 -18.540 1.00 42.22 96 GLY A CA 1
ATOM 751 C C . GLY A 1 96 ? -33.118 3.774 -18.293 1.00 42.22 96 GLY A C 1
ATOM 752 O O . GLY A 1 96 ? -33.601 3.635 -17.179 1.00 42.22 96 GLY A O 1
ATOM 753 N N . ALA A 1 97 ? -33.802 4.170 -19.369 1.00 34.72 97 ALA A N 1
ATOM 754 C CA . ALA A 1 97 ? -35.254 4.129 -19.568 1.00 34.72 97 ALA A CA 1
ATOM 755 C C . ALA A 1 97 ? -36.144 4.866 -18.544 1.00 34.72 97 ALA A C 1
ATOM 757 O O . ALA A 1 97 ? -36.694 4.284 -17.615 1.00 34.72 97 ALA A O 1
ATOM 758 N N . GLY A 1 98 ? -36.417 6.143 -18.821 1.00 35.84 98 GLY A N 1
ATOM 759 C CA . GLY A 1 98 ? -37.605 6.814 -18.303 1.00 35.84 98 GLY A CA 1
ATOM 760 C C . GLY A 1 98 ? -38.811 6.583 -19.215 1.00 35.84 98 GLY A C 1
ATOM 761 O O . GLY A 1 98 ? -38.792 7.034 -20.355 1.00 35.84 98 GLY A O 1
ATOM 762 N N . GLN A 1 99 ? -39.878 5.964 -18.702 1.00 37.81 99 GLN A N 1
ATOM 763 C CA . GLN A 1 99 ? -41.250 6.276 -19.114 1.00 37.81 99 GLN A CA 1
ATOM 764 C C . GLN A 1 99 ? -42.237 6.113 -17.945 1.00 37.81 99 GLN A C 1
ATOM 766 O O . GLN A 1 99 ? -42.522 5.011 -17.500 1.00 37.81 99 GLN A O 1
ATOM 771 N N . GLN A 1 100 ? -42.783 7.271 -17.551 1.00 35.56 100 GLN A N 1
ATOM 772 C CA . GLN A 1 100 ? -44.176 7.532 -17.167 1.00 35.56 100 GLN A CA 1
ATOM 773 C C . GLN A 1 100 ? -44.750 6.855 -15.908 1.00 35.56 100 GLN A C 1
ATOM 775 O O . GLN A 1 100 ? -45.129 5.694 -15.939 1.00 35.56 100 GLN A O 1
ATOM 780 N N . GLN A 1 101 ? -45.082 7.667 -14.896 1.00 31.38 101 GLN A N 1
ATOM 781 C CA . GLN A 1 101 ? -46.477 8.107 -14.729 1.00 31.38 101 GLN A CA 1
ATOM 782 C C . GLN A 1 101 ? -46.624 9.258 -13.723 1.00 31.38 101 GLN A C 1
ATOM 784 O O . GLN A 1 101 ? -46.142 9.228 -12.598 1.00 31.38 101 GLN A O 1
ATOM 789 N N . HIS A 1 102 ? -47.304 10.290 -14.209 1.00 36.12 102 HIS A N 1
ATOM 790 C CA . HIS A 1 102 ? -47.787 11.483 -13.527 1.00 36.12 102 HIS A CA 1
ATOM 791 C C . HIS A 1 102 ? -49.080 11.170 -12.760 1.00 36.12 102 HIS A C 1
ATOM 793 O O . HIS A 1 102 ? -49.885 10.410 -13.295 1.00 36.12 102 HIS A O 1
ATOM 799 N N . ILE A 1 103 ? -49.295 11.790 -11.588 1.00 37.94 103 ILE A N 1
ATOM 800 C CA . ILE A 1 103 ? -50.584 12.309 -11.057 1.00 37.94 103 ILE A CA 1
ATOM 801 C C . ILE A 1 103 ? -50.319 13.097 -9.736 1.00 37.94 103 ILE A C 1
ATOM 803 O O . ILE A 1 103 ? -49.320 12.818 -9.075 1.00 37.94 103 ILE A O 1
ATOM 807 N N . PRO A 1 104 ? -51.137 14.119 -9.381 1.00 47.31 104 PRO A N 1
ATOM 808 C CA . PRO A 1 104 ? -50.673 15.387 -8.790 1.00 47.31 104 PRO A CA 1
ATOM 809 C C . PRO A 1 104 ? -51.141 15.699 -7.341 1.00 47.31 104 PRO A C 1
ATOM 811 O O . PRO A 1 104 ? -52.182 15.200 -6.933 1.00 47.31 104 PRO A O 1
ATOM 814 N N . HIS A 1 105 ? -50.392 16.606 -6.669 1.00 36.16 105 HIS A N 1
ATOM 815 C CA . HIS A 1 105 ? -50.701 17.610 -5.597 1.00 36.16 105 HIS A CA 1
ATOM 816 C C . HIS A 1 105 ? -51.581 17.237 -4.366 1.00 36.16 105 HIS A C 1
ATOM 818 O O . HIS A 1 105 ? -52.513 16.455 -4.510 1.00 36.16 105 HIS A O 1
ATOM 824 N N . PRO A 1 106 ? -51.380 17.831 -3.153 1.00 42.78 106 PRO A N 1
ATOM 825 C CA . PRO A 1 106 ? -51.264 19.287 -2.946 1.00 42.78 106 PRO A CA 1
ATOM 826 C C . PRO A 1 106 ? -50.214 19.791 -1.924 1.00 42.78 106 PRO A C 1
ATOM 828 O O . PRO A 1 106 ? -49.920 19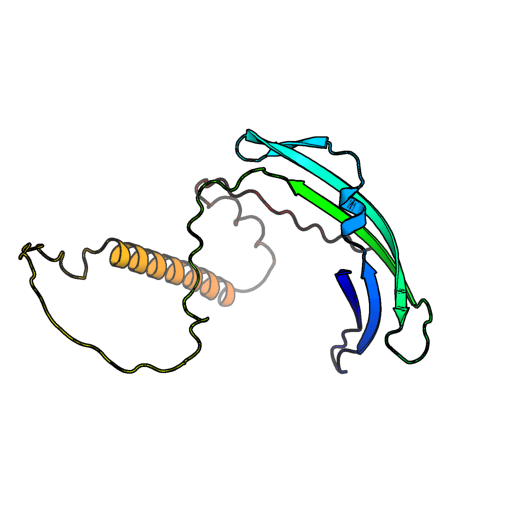.166 -0.909 1.00 42.78 106 PRO A O 1
ATOM 831 N N . GLN A 1 107 ? -49.706 21.001 -2.183 1.00 42.66 107 GLN A N 1
ATOM 832 C CA . GLN A 1 107 ? -48.920 21.823 -1.252 1.00 42.66 107 GLN A CA 1
ATOM 833 C C . GLN A 1 107 ? -49.751 22.321 -0.056 1.00 42.66 107 GLN A C 1
ATOM 835 O O . GLN A 1 107 ? -50.895 22.739 -0.239 1.00 42.66 107 GLN A O 1
ATOM 840 N N . PRO A 1 108 ? -49.122 22.476 1.119 1.00 37.91 108 PRO A N 1
ATOM 841 C CA . PRO A 1 108 ? -49.416 23.555 2.047 1.00 37.91 108 PRO A CA 1
ATOM 842 C C . PRO A 1 108 ? -48.391 24.678 1.859 1.00 37.91 108 PRO A C 1
ATOM 844 O O . PRO A 1 108 ? -47.182 24.471 1.933 1.00 37.91 108 PRO A O 1
ATOM 847 N N . HIS A 1 109 ? -48.897 25.879 1.606 1.00 38.66 109 HIS A N 1
ATOM 848 C CA . HIS A 1 109 ? -48.127 27.111 1.544 1.00 38.66 109 HIS A CA 1
ATOM 849 C C . HIS A 1 109 ? -47.445 27.390 2.892 1.00 38.66 109 HIS A C 1
ATOM 851 O O . HIS A 1 109 ? -48.123 27.649 3.884 1.00 38.66 109 HIS A O 1
ATOM 857 N N . ALA A 1 110 ? -46.115 27.400 2.907 1.00 34.66 110 ALA A N 1
ATOM 858 C CA . ALA A 1 110 ? -45.339 28.160 3.873 1.00 34.66 110 ALA A CA 1
ATOM 859 C C . ALA A 1 110 ? -44.681 29.299 3.093 1.00 34.66 110 ALA A C 1
ATOM 861 O O . ALA A 1 110 ? -43.851 29.064 2.216 1.00 34.66 110 ALA A O 1
ATOM 862 N N . SER A 1 111 ? -45.111 30.531 3.358 1.00 45.44 111 SER A N 1
ATOM 863 C CA . SER A 1 111 ? -44.400 31.726 2.914 1.00 45.44 111 SER A CA 1
ATOM 864 C C . SER A 1 111 ? -43.076 31.789 3.673 1.00 45.44 111 SER A C 1
ATOM 866 O O . SER A 1 111 ? -42.980 32.441 4.709 1.00 45.44 111 SER A O 1
ATOM 868 N N . GLU A 1 112 ? -42.066 31.071 3.189 1.00 42.28 112 GLU A N 1
ATOM 869 C CA . GLU A 1 112 ? -40.682 31.341 3.548 1.00 42.28 112 GLU A CA 1
ATOM 870 C C . GLU A 1 112 ? -40.302 32.655 2.882 1.00 42.28 112 GLU A C 1
ATOM 872 O O . GLU A 1 112 ? -40.283 32.789 1.656 1.00 42.28 112 GLU A O 1
ATOM 877 N N . ILE A 1 113 ? -40.056 33.653 3.724 1.00 51.19 113 ILE A N 1
ATOM 878 C CA . ILE A 1 113 ? -39.289 34.835 3.368 1.00 51.19 113 ILE A CA 1
ATOM 879 C C . ILE A 1 113 ? -37.955 34.288 2.858 1.00 51.19 113 ILE A C 1
ATOM 881 O O . ILE A 1 113 ? -37.110 33.884 3.650 1.00 51.19 113 ILE A O 1
ATOM 885 N N . GLN A 1 114 ? -37.827 34.175 1.536 1.00 50.09 114 GLN A N 1
ATOM 886 C CA . GLN A 1 114 ? -36.580 33.820 0.875 1.00 50.09 114 GLN A CA 1
ATOM 887 C C . GLN A 1 114 ? -35.548 34.849 1.346 1.00 50.09 114 GLN A C 1
ATOM 889 O O . GLN A 1 114 ? -35.750 36.037 1.062 1.00 50.09 114 GLN A O 1
ATOM 894 N N . PRO A 1 115 ? -34.501 34.458 2.098 1.00 49.69 115 PRO A N 1
ATOM 895 C CA . PRO A 1 115 ? -33.395 35.370 2.326 1.00 49.69 115 PRO A CA 1
ATOM 896 C C . PRO A 1 115 ? -32.896 35.786 0.945 1.00 49.69 115 PRO A C 1
ATOM 898 O O . PRO A 1 115 ? -32.783 34.951 0.040 1.00 49.69 115 PRO A O 1
ATOM 901 N N . GLU A 1 116 ? -32.708 37.089 0.748 1.00 53.66 116 GLU A N 1
ATOM 902 C CA . GLU A 1 116 ? -32.252 37.628 -0.528 1.00 53.66 116 GLU A CA 1
ATOM 903 C C . GLU A 1 116 ? -31.026 36.803 -0.977 1.00 53.66 116 GLU A C 1
ATOM 905 O O . GLU A 1 116 ? -30.191 36.488 -0.128 1.00 53.66 116 GLU A O 1
ATOM 910 N N . PRO A 1 117 ? -30.883 36.396 -2.256 1.00 55.41 117 PRO A N 1
ATOM 911 C CA . PRO A 1 117 ? -29.888 35.395 -2.685 1.00 55.41 117 PRO A CA 1
ATOM 912 C C . PRO A 1 117 ? -28.429 35.667 -2.264 1.00 55.41 117 PRO A C 1
ATOM 914 O O . PRO A 1 117 ? -27.587 34.774 -2.314 1.00 55.41 117 PRO A O 1
ATOM 917 N N . ARG A 1 118 ? -28.137 36.900 -1.836 1.00 54.81 118 ARG A N 1
ATOM 918 C CA . ARG A 1 118 ? -26.844 37.402 -1.356 1.00 54.81 118 ARG A CA 1
ATOM 919 C C . ARG A 1 118 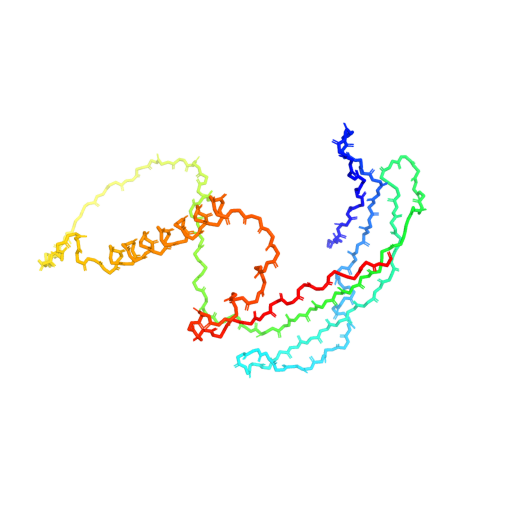? -26.611 37.228 0.153 1.00 54.81 118 ARG A C 1
ATOM 921 O O . ARG A 1 118 ? -25.519 37.514 0.628 1.00 54.81 118 ARG A O 1
ATOM 928 N N . GLU A 1 119 ? -27.607 36.786 0.915 1.00 58.47 119 GLU A N 1
ATOM 929 C CA . GLU A 1 119 ? -27.515 36.595 2.371 1.00 58.47 119 GLU A CA 1
ATOM 930 C C . GLU A 1 119 ? -27.355 35.126 2.782 1.00 58.47 119 GLU A C 1
ATOM 932 O O . GLU A 1 119 ? -27.204 34.828 3.969 1.00 58.47 119 GLU A O 1
ATOM 937 N N . THR A 1 120 ? -27.353 34.219 1.803 1.00 72.50 120 THR A N 1
ATOM 938 C CA . THR A 1 120 ? -27.148 32.784 2.005 1.00 72.50 120 THR A CA 1
ATOM 939 C C . THR A 1 120 ? -25.757 32.525 2.600 1.00 72.50 120 THR A C 1
ATOM 941 O O . THR A 1 120 ? -24.776 33.205 2.273 1.00 72.50 120 THR A O 1
ATOM 944 N N . LEU A 1 121 ? -25.661 31.572 3.532 1.00 71.88 121 LEU A N 1
ATOM 945 C CA . LEU A 1 121 ? -24.402 31.224 4.205 1.00 71.88 121 LEU A CA 1
ATOM 946 C C . LEU A 1 121 ? -23.351 30.756 3.183 1.00 71.88 121 LEU A C 1
ATOM 948 O O . LEU A 1 121 ? -22.157 31.004 3.327 1.00 71.88 121 LEU A O 1
ATOM 952 N N . GLU A 1 122 ? -23.841 30.156 2.107 1.00 75.62 122 GLU A N 1
ATOM 953 C CA . GLU A 1 122 ? -23.116 29.676 0.947 1.00 75.62 122 GLU A CA 1
ATOM 954 C C . GLU A 1 122 ? -22.479 30.827 0.161 1.00 75.62 122 GLU A C 1
ATOM 956 O O . GLU A 1 122 ? -21.303 30.746 -0.185 1.00 75.62 122 GLU A O 1
ATOM 961 N N . TYR A 1 123 ? -23.209 31.926 -0.075 1.00 76.00 123 TYR A N 1
ATOM 962 C CA . TYR A 1 123 ? -22.660 33.107 -0.750 1.00 76.00 123 TYR A CA 1
ATOM 963 C C . TYR A 1 123 ? -21.536 33.754 0.068 1.00 76.00 123 TYR A C 1
ATOM 965 O O . TYR A 1 123 ? -20.521 34.167 -0.487 1.00 76.00 123 TYR A O 1
ATOM 973 N N . LYS A 1 124 ? -21.678 33.790 1.399 1.00 77.06 124 LYS A N 1
ATOM 974 C CA . LYS A 1 124 ? -20.635 34.317 2.293 1.00 77.06 124 LYS A CA 1
ATOM 975 C C . LYS A 1 124 ? -19.373 33.456 2.267 1.00 77.06 124 LYS A C 1
ATOM 977 O O . LYS A 1 124 ? -18.282 34.003 2.142 1.00 77.06 124 LYS A O 1
ATOM 982 N N . ALA A 1 125 ? -19.525 32.133 2.319 1.00 83.94 125 ALA A N 1
ATOM 983 C CA . ALA A 1 125 ? -18.400 31.208 2.205 1.00 83.94 125 ALA A CA 1
ATOM 984 C C . ALA A 1 125 ? -17.717 31.303 0.828 1.00 83.94 125 ALA A C 1
ATOM 986 O O . ALA A 1 125 ? -16.492 31.303 0.744 1.00 83.94 125 ALA A O 1
ATOM 987 N N . ALA A 1 126 ? -18.495 31.433 -0.251 1.00 83.62 126 ALA A N 1
ATOM 988 C CA . ALA A 1 126 ? -17.956 31.602 -1.598 1.00 83.62 126 ALA A CA 1
ATOM 989 C C . ALA A 1 126 ? -17.150 32.905 -1.740 1.00 83.62 126 ALA A C 1
ATOM 991 O O . ALA A 1 126 ? -16.068 32.885 -2.322 1.00 83.62 126 ALA A O 1
ATOM 992 N N . LEU A 1 127 ? -17.637 34.008 -1.160 1.00 83.25 127 LEU A N 1
ATOM 993 C CA . LEU A 1 127 ? -16.937 35.295 -1.155 1.00 83.25 127 LEU A CA 1
ATOM 994 C C . LEU A 1 127 ? -15.629 35.236 -0.350 1.00 83.25 127 LEU A C 1
ATOM 996 O O . LEU A 1 127 ? -14.608 35.756 -0.791 1.00 83.25 127 LEU A O 1
ATOM 1000 N N . GLU A 1 128 ? -15.632 34.572 0.808 1.00 83.31 128 GLU A N 1
ATOM 1001 C CA . GLU A 1 128 ? -14.425 34.381 1.622 1.00 83.31 128 GLU A CA 1
ATOM 1002 C C . GLU A 1 128 ? -13.363 33.550 0.883 1.00 83.31 128 GLU A C 1
ATOM 1004 O O . GLU A 1 128 ? -12.178 33.888 0.909 1.00 83.31 128 GLU A O 1
ATOM 1009 N N . LEU A 1 129 ? -13.781 32.504 0.161 1.00 84.19 129 LEU A N 1
ATOM 1010 C CA . LEU A 1 129 ? -12.884 31.692 -0.665 1.00 84.19 129 LEU A CA 1
ATOM 1011 C C . LEU A 1 129 ? -12.307 32.473 -1.850 1.00 84.19 129 LEU A C 1
ATOM 1013 O O . LEU A 1 129 ? -11.140 32.279 -2.189 1.00 84.19 129 LEU A O 1
ATOM 1017 N N . GLU A 1 130 ? -13.096 33.351 -2.470 1.00 79.88 130 GLU A N 1
ATOM 1018 C CA . GLU A 1 130 ? -12.621 34.231 -3.540 1.00 79.88 130 GLU A CA 1
ATOM 1019 C C . GLU A 1 130 ? -11.554 35.205 -3.019 1.00 79.88 130 GLU A C 1
ATOM 1021 O O . GLU A 1 130 ? -10.480 35.304 -3.612 1.00 79.88 130 GLU A O 1
ATOM 1026 N N . MET A 1 131 ? -11.779 35.813 -1.848 1.00 87.25 131 MET A N 1
ATOM 1027 C CA . MET A 1 131 ? -10.790 36.674 -1.189 1.00 87.25 131 MET A CA 1
ATOM 1028 C C . MET A 1 131 ? -9.516 35.914 -0.780 1.00 87.25 131 MET A C 1
ATOM 1030 O O . MET A 1 131 ? -8.407 36.423 -0.944 1.00 87.25 131 MET A O 1
ATOM 1034 N N . TRP A 1 132 ? -9.642 34.685 -0.264 1.00 82.25 132 TRP A N 1
ATOM 1035 C CA . TRP A 1 132 ? -8.484 33.853 0.091 1.00 82.25 132 TRP A CA 1
ATOM 1036 C C . TRP A 1 132 ? -7.657 33.475 -1.140 1.00 82.25 132 TRP A C 1
ATOM 1038 O O . TRP A 1 132 ? -6.426 33.508 -1.101 1.00 82.25 132 TRP A O 1
ATOM 1048 N N . LYS A 1 133 ? -8.335 33.152 -2.244 1.00 83.75 133 LYS A N 1
ATOM 1049 C CA . LYS A 1 133 ? -7.692 32.852 -3.520 1.00 83.75 133 LYS A CA 1
ATOM 1050 C C . LYS A 1 133 ? -6.929 34.067 -4.054 1.00 83.75 133 LYS A C 1
ATOM 1052 O O . LYS A 1 133 ? -5.771 33.905 -4.420 1.00 83.75 133 LYS A O 1
ATOM 1057 N N . GLU A 1 134 ? -7.536 35.255 -4.059 1.00 77.62 134 GLU A N 1
ATOM 1058 C CA . GLU A 1 134 ? -6.886 36.489 -4.530 1.00 77.62 134 GLU A CA 1
ATOM 1059 C C . GLU A 1 134 ? -5.633 36.818 -3.703 1.00 77.62 134 GLU A C 1
ATOM 1061 O O . GLU A 1 134 ? -4.583 37.117 -4.264 1.00 77.62 134 GLU A O 1
ATOM 1066 N N . MET A 1 135 ? -5.688 36.649 -2.378 1.00 78.50 135 MET A N 1
ATOM 1067 C CA . MET A 1 135 ? -4.521 36.835 -1.510 1.00 78.50 135 MET A CA 1
ATOM 1068 C C . MET A 1 135 ? -3.401 35.817 -1.791 1.00 78.50 135 MET A C 1
ATOM 1070 O O . MET A 1 135 ? -2.225 36.171 -1.753 1.00 78.50 135 MET A O 1
ATOM 1074 N N . GLN A 1 136 ? -3.730 34.550 -2.071 1.00 72.62 136 GLN A N 1
ATOM 1075 C CA . GLN A 1 136 ? -2.725 33.549 -2.461 1.00 72.62 136 GLN A CA 1
ATOM 1076 C C . GLN A 1 136 ? -2.124 33.827 -3.844 1.00 72.62 136 GLN A C 1
ATOM 1078 O O . GLN A 1 136 ? -0.933 33.592 -4.045 1.00 72.62 136 GLN A O 1
ATOM 1083 N N . GLU A 1 137 ? -2.926 34.329 -4.782 1.00 66.88 137 GLU A N 1
ATOM 1084 C CA . GLU A 1 137 ? -2.494 34.691 -6.134 1.00 66.88 137 GLU A CA 1
ATOM 1085 C C . GLU A 1 137 ? -1.586 35.933 -6.107 1.00 66.88 137 GLU A C 1
ATOM 1087 O O . GLU A 1 137 ? -0.529 35.915 -6.727 1.00 66.88 137 GLU A O 1
ATOM 1092 N N . ASP A 1 138 ? -1.895 36.941 -5.283 1.00 71.31 138 ASP A N 1
ATOM 1093 C CA . ASP A 1 138 ? -1.028 38.107 -5.057 1.00 71.31 138 ASP A CA 1
ATOM 1094 C C . ASP A 1 138 ? 0.310 37.714 -4.414 1.00 71.31 138 ASP A C 1
ATOM 1096 O O . ASP A 1 138 ? 1.372 38.164 -4.845 1.00 71.31 138 ASP A O 1
ATOM 1100 N N . ILE A 1 139 ? 0.301 36.807 -3.430 1.00 68.94 139 ILE A N 1
ATOM 1101 C CA . ILE A 1 139 ? 1.547 36.265 -2.873 1.00 68.94 139 ILE A CA 1
ATOM 1102 C C . ILE A 1 139 ? 2.332 35.554 -3.978 1.00 68.94 139 ILE A C 1
ATOM 1104 O O . ILE A 1 139 ? 3.511 35.837 -4.151 1.00 68.94 139 ILE A O 1
ATOM 1108 N N . PHE A 1 140 ? 1.701 34.673 -4.756 1.00 63.00 140 PHE A N 1
ATOM 1109 C CA . PHE A 1 140 ? 2.365 33.928 -5.828 1.00 63.00 140 PHE A CA 1
ATOM 1110 C C . PHE A 1 140 ? 2.982 34.840 -6.905 1.00 63.00 140 PHE A C 1
ATOM 1112 O O . PHE A 1 140 ? 4.142 34.646 -7.278 1.00 63.00 140 PHE A O 1
ATOM 1119 N N . GLU A 1 141 ? 2.255 35.861 -7.358 1.00 63.66 141 GLU A N 1
ATOM 1120 C CA . GLU A 1 141 ? 2.715 36.803 -8.384 1.00 63.66 141 GLU A CA 1
ATOM 1121 C C . GLU A 1 141 ? 3.819 37.737 -7.859 1.00 63.66 141 GLU A C 1
ATOM 1123 O O . GLU A 1 141 ? 4.838 37.940 -8.527 1.00 63.66 141 GLU A O 1
ATOM 1128 N N . ASN A 1 142 ? 3.707 38.230 -6.620 1.00 61.84 142 ASN A N 1
ATOM 1129 C CA . ASN A 1 142 ? 4.755 39.053 -6.006 1.00 61.84 142 ASN A CA 1
ATOM 1130 C C . ASN A 1 142 ? 6.057 38.265 -5.772 1.00 61.84 142 ASN A C 1
ATOM 1132 O O . ASN A 1 142 ? 7.148 38.831 -5.891 1.00 61.84 142 ASN A O 1
ATOM 1136 N N . GLN A 1 143 ? 5.968 36.952 -5.527 1.00 53.56 143 GLN A N 1
ATOM 1137 C CA . GLN A 1 143 ? 7.134 36.064 -5.404 1.00 53.56 143 GLN A CA 1
ATOM 1138 C C . GLN A 1 143 ? 7.803 35.785 -6.760 1.00 53.56 143 GLN A C 1
ATOM 1140 O O . GLN A 1 143 ? 9.004 35.519 -6.812 1.00 53.56 143 GLN A O 1
ATOM 1145 N N . PHE A 1 144 ? 7.053 35.852 -7.866 1.00 55.84 144 PHE A N 1
ATOM 1146 C CA . PHE A 1 144 ? 7.586 35.663 -9.219 1.00 55.84 144 PHE A CA 1
ATOM 1147 C C . PHE A 1 144 ? 8.211 36.941 -9.799 1.00 55.84 144 PHE A C 1
ATOM 1149 O O . PHE A 1 144 ? 9.159 36.858 -10.584 1.00 55.84 144 PHE A O 1
ATOM 1156 N N . ILE A 1 145 ? 7.721 38.124 -9.405 1.00 56.41 145 ILE A N 1
ATOM 1157 C CA . ILE A 1 145 ? 8.213 39.415 -9.913 1.00 56.41 145 ILE A CA 1
ATOM 1158 C C . ILE A 1 145 ? 9.430 39.931 -9.123 1.00 56.41 145 ILE A C 1
ATOM 1160 O O . ILE A 1 145 ? 10.284 40.601 -9.705 1.00 56.41 145 ILE A O 1
ATOM 1164 N N . HIS A 1 146 ? 9.568 39.633 -7.826 1.00 50.19 146 HIS A N 1
ATOM 1165 C CA . HIS A 1 146 ? 10.696 40.097 -6.995 1.00 50.19 146 HIS A CA 1
ATOM 1166 C C . HIS A 1 146 ? 11.730 39.006 -6.705 1.00 50.19 146 HIS A C 1
ATOM 1168 O O . HIS A 1 146 ? 12.096 38.775 -5.562 1.00 50.19 146 HIS A O 1
ATOM 1174 N N . GLY A 1 147 ? 12.233 38.400 -7.783 1.00 43.91 147 GLY A N 1
ATOM 1175 C CA . GLY A 1 147 ? 13.624 37.967 -7.918 1.00 43.91 147 GLY A CA 1
ATOM 1176 C C . GLY A 1 147 ? 14.224 37.105 -6.803 1.00 43.91 147 GLY A C 1
ATOM 1177 O O . GLY A 1 147 ? 14.626 37.619 -5.774 1.00 43.91 147 GLY A O 1
ATOM 1178 N N . SER A 1 148 ? 14.484 35.848 -7.161 1.00 48.84 148 SER A N 1
ATOM 1179 C CA . SER A 1 148 ? 15.690 35.094 -6.794 1.00 48.84 148 SER A CA 1
ATOM 1180 C C . SER A 1 148 ? 16.007 34.867 -5.304 1.00 4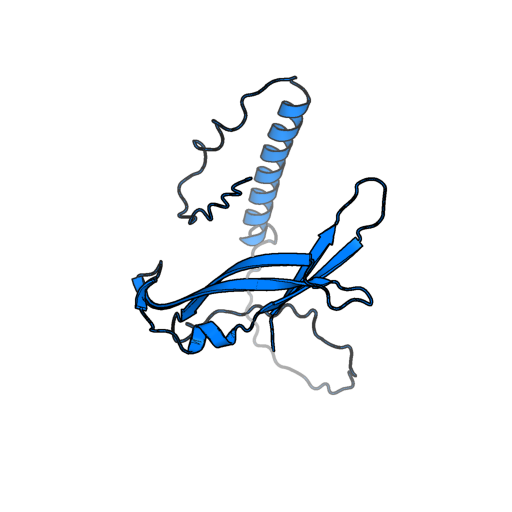8.84 148 SER A C 1
ATOM 1182 O O . SER A 1 148 ? 16.247 35.775 -4.522 1.00 48.84 148 SER A O 1
ATOM 1184 N N . ASP A 1 149 ? 16.225 33.583 -5.024 1.00 44.78 149 ASP A N 1
ATOM 1185 C CA . ASP A 1 149 ? 17.005 33.014 -3.922 1.00 44.78 149 ASP A CA 1
ATOM 1186 C C . ASP A 1 149 ? 16.301 32.753 -2.573 1.00 44.78 149 ASP A C 1
ATOM 1188 O O . ASP A 1 149 ? 16.177 33.586 -1.686 1.00 44.78 149 ASP A O 1
ATOM 1192 N N . PHE A 1 150 ? 15.972 31.465 -2.401 1.00 48.22 150 PHE A N 1
ATOM 1193 C CA . PHE A 1 150 ? 16.348 30.666 -1.226 1.00 48.22 150 PHE A CA 1
ATOM 1194 C C . PHE A 1 150 ? 15.922 31.180 0.164 1.00 48.22 150 PHE A C 1
ATOM 1196 O O . PHE A 1 150 ? 16.762 31.314 1.043 1.00 48.22 150 PHE A O 1
ATOM 1203 N N . GLN A 1 151 ? 14.622 31.337 0.445 1.00 45.81 151 GLN A N 1
ATOM 1204 C CA . GLN A 1 151 ? 14.170 31.416 1.851 1.00 45.81 151 GLN A CA 1
ATOM 1205 C C . GLN A 1 151 ? 12.712 30.974 2.105 1.00 45.81 151 GLN A C 1
ATOM 1207 O O . GLN A 1 151 ? 12.108 31.398 3.080 1.00 45.81 151 GLN A O 1
ATOM 1212 N N . ILE A 1 152 ? 12.106 30.097 1.295 1.00 45.19 152 ILE A N 1
ATOM 1213 C CA . ILE A 1 152 ? 10.670 29.761 1.462 1.00 45.19 152 ILE A CA 1
ATOM 1214 C C . ILE A 1 152 ? 10.467 28.314 1.885 1.00 45.19 152 ILE A C 1
ATOM 1216 O O . ILE A 1 152 ? 9.920 27.497 1.160 1.00 45.19 152 ILE A O 1
ATOM 1220 N N . MET A 1 153 ? 10.936 27.996 3.087 1.00 42.69 153 MET A N 1
ATOM 1221 C CA . MET A 1 153 ? 10.387 26.890 3.886 1.00 42.69 153 MET A CA 1
ATOM 1222 C C . MET A 1 153 ? 10.249 27.266 5.372 1.00 42.69 153 MET A C 1
ATOM 1224 O O . MET A 1 153 ? 9.838 26.429 6.167 1.00 42.69 153 MET A O 1
ATOM 1228 N N . SER A 1 154 ? 10.594 28.502 5.765 1.00 41.84 154 SER A N 1
ATOM 1229 C CA . SER A 1 154 ? 10.596 28.919 7.175 1.00 41.84 154 SER A CA 1
ATOM 1230 C C . SER A 1 154 ? 9.323 29.651 7.602 1.00 41.84 154 SER A C 1
ATOM 1232 O O . SER A 1 154 ? 8.927 29.514 8.750 1.00 41.84 154 SER A O 1
ATOM 1234 N N . GLU A 1 155 ? 8.664 30.405 6.717 1.00 39.69 155 GLU A N 1
ATOM 1235 C CA . GLU A 1 155 ? 7.532 31.265 7.120 1.00 39.69 155 GLU A CA 1
ATOM 1236 C C . GLU A 1 155 ? 6.152 30.615 6.953 1.00 39.69 155 GLU A C 1
ATOM 1238 O O . GLU A 1 155 ? 5.158 31.125 7.458 1.00 39.69 155 GLU A O 1
ATOM 1243 N N . PHE A 1 156 ? 6.072 29.432 6.333 1.00 42.66 156 PHE A N 1
ATOM 1244 C CA . PHE A 1 156 ? 4.807 28.694 6.217 1.00 42.66 156 PHE A CA 1
ATOM 1245 C C . PHE A 1 156 ? 4.317 28.120 7.564 1.00 42.66 156 PHE A C 1
ATOM 1247 O O . PHE A 1 156 ? 3.186 27.649 7.658 1.00 42.66 156 PHE A O 1
ATOM 1254 N N . TYR A 1 157 ? 5.160 28.142 8.604 1.00 43.97 157 TYR A N 1
ATOM 1255 C CA . TYR A 1 157 ? 4.871 27.542 9.910 1.00 43.97 157 TYR A CA 1
ATOM 1256 C C . TYR A 1 157 ? 4.188 28.489 10.911 1.00 43.97 157 TYR A C 1
ATOM 1258 O O . TYR A 1 157 ? 3.559 27.998 11.846 1.00 43.97 157 TYR A O 1
ATOM 1266 N N . ASP A 1 158 ? 4.245 29.810 10.706 1.00 38.62 158 ASP A N 1
ATOM 1267 C CA . ASP A 1 158 ? 3.851 30.781 11.744 1.00 38.62 158 ASP A CA 1
ATOM 1268 C C . ASP A 1 158 ? 2.498 31.485 11.506 1.00 38.62 158 ASP A C 1
ATOM 1270 O O . ASP A 1 158 ? 2.017 32.189 12.392 1.00 38.62 158 ASP A O 1
ATOM 1274 N N . ALA A 1 159 ? 1.831 31.277 10.362 1.00 41.00 159 ALA A N 1
ATOM 1275 C CA . ALA A 1 159 ? 0.604 32.011 10.003 1.00 41.00 159 ALA A CA 1
ATOM 1276 C C . ALA A 1 159 ? -0.668 31.151 9.836 1.00 41.00 159 ALA A C 1
ATOM 1278 O O . ALA A 1 159 ? -1.642 31.605 9.236 1.00 41.00 159 ALA A O 1
ATOM 1279 N N . LEU A 1 160 ? -0.707 29.926 10.373 1.00 40.12 160 LEU A N 1
ATOM 1280 C CA . LEU A 1 160 ? -1.933 29.117 10.406 1.00 40.12 160 LEU A CA 1
ATOM 1281 C C . LEU A 1 160 ? -2.583 29.169 11.800 1.00 40.12 160 LEU A C 1
ATOM 1283 O O . LEU A 1 160 ? -1.984 28.686 12.764 1.00 40.12 160 LEU A O 1
ATOM 1287 N N . PRO A 1 161 ? -3.816 29.694 11.949 1.00 39.06 161 PRO A N 1
ATOM 1288 C CA . PRO A 1 161 ? -4.566 29.509 13.177 1.00 39.06 161 PRO A CA 1
ATOM 1289 C C . PRO A 1 161 ? -4.931 28.026 13.320 1.00 39.06 161 PRO A C 1
ATOM 1291 O O . PRO A 1 161 ? -5.650 27.449 12.509 1.00 39.06 161 PRO A O 1
ATOM 1294 N N . LEU A 1 162 ? -4.365 27.437 14.372 1.00 46.16 162 LEU A N 1
ATOM 1295 C CA . LEU A 1 162 ? -4.648 26.152 15.011 1.00 46.16 162 LEU A CA 1
ATOM 1296 C C . LEU A 1 162 ? -5.980 25.485 14.604 1.00 46.16 162 LEU A C 1
ATOM 1298 O O . LEU A 1 162 ? -6.999 25.639 15.275 1.00 46.16 162 LEU A O 1
ATOM 1302 N N . LEU A 1 163 ? -5.933 24.633 13.581 1.00 36.50 163 LEU A N 1
ATOM 1303 C CA . LEU A 1 163 ? -6.843 23.496 13.444 1.00 36.50 163 LEU A CA 1
ATOM 1304 C C . LEU A 1 163 ? -6.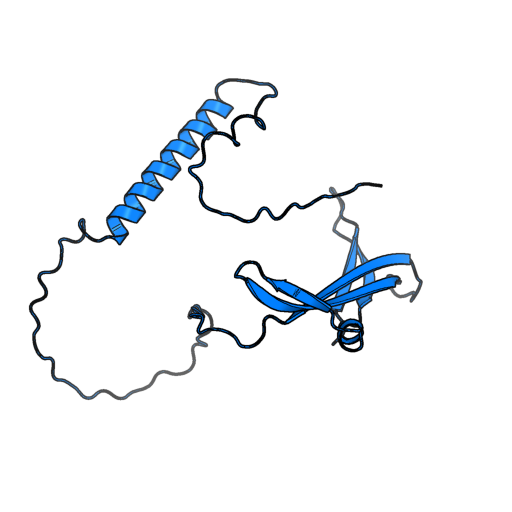014 22.210 13.571 1.00 36.50 163 LEU A C 1
ATOM 1306 O O . LEU A 1 163 ? -4.921 22.143 13.002 1.00 36.50 163 LEU A O 1
ATOM 1310 N N . PRO A 1 164 ? -6.472 21.189 14.322 1.00 34.78 164 PRO A N 1
ATOM 1311 C CA . PRO A 1 164 ? -5.687 19.990 14.579 1.00 34.78 164 PRO A CA 1
ATOM 1312 C C . PRO A 1 164 ? -5.703 19.094 13.337 1.00 34.78 164 PRO A C 1
ATOM 1314 O O . PRO A 1 164 ? -6.492 18.159 13.230 1.00 34.78 164 PRO A O 1
ATOM 1317 N N . MET A 1 165 ? -4.833 19.386 12.375 1.00 34.75 165 MET A N 1
ATOM 1318 C CA . MET A 1 165 ? -4.548 18.489 11.262 1.00 34.75 165 MET A CA 1
ATOM 1319 C C . MET A 1 165 ? -3.379 17.585 11.646 1.00 34.75 165 MET A C 1
ATOM 1321 O O . MET A 1 165 ? -2.257 18.044 11.853 1.00 34.75 165 MET A O 1
ATOM 1325 N N . ASN A 1 166 ? -3.657 16.285 11.756 1.00 33.25 166 ASN A N 1
ATOM 1326 C CA . ASN A 1 166 ? -2.640 15.250 11.914 1.00 33.25 166 ASN A CA 1
ATOM 1327 C C . ASN A 1 166 ? -1.645 15.313 10.737 1.00 33.25 166 ASN A C 1
ATOM 1329 O O . ASN A 1 166 ? -2.067 15.141 9.590 1.00 33.25 166 ASN A O 1
ATOM 1333 N N . PRO A 1 167 ? -0.339 15.515 10.981 1.00 37.62 167 PRO A N 1
ATOM 1334 C CA . PRO A 1 167 ? 0.650 15.528 9.916 1.00 37.62 167 PRO A CA 1
ATOM 1335 C C . PRO A 1 167 ? 0.923 14.098 9.435 1.00 37.62 167 PRO A C 1
ATOM 1337 O O . PRO A 1 167 ? 1.466 13.266 10.162 1.00 37.62 167 PRO A O 1
ATOM 1340 N N . VAL A 1 168 ? 0.572 13.808 8.182 1.00 31.44 168 VAL A N 1
ATOM 1341 C CA . VAL A 1 168 ? 1.078 12.624 7.479 1.00 31.44 168 VAL A CA 1
ATOM 1342 C C . VAL A 1 168 ? 2.485 12.949 6.984 1.00 31.44 168 VAL A C 1
ATOM 1344 O O . VAL A 1 168 ? 2.676 13.574 5.944 1.00 31.44 168 VAL A O 1
ATOM 1347 N N . THR A 1 169 ? 3.491 12.539 7.753 1.00 33.66 169 THR A N 1
ATOM 1348 C CA . THR A 1 169 ? 4.902 12.660 7.376 1.00 33.66 169 THR A CA 1
ATOM 1349 C C . THR A 1 169 ? 5.261 11.585 6.348 1.00 33.66 169 THR A C 1
ATOM 1351 O O . THR A 1 169 ? 5.417 10.414 6.691 1.00 33.66 169 THR A O 1
ATOM 1354 N N . LEU A 1 170 ? 5.444 11.968 5.083 1.00 29.64 170 LEU A N 1
ATOM 1355 C CA . LEU A 1 170 ? 6.069 11.114 4.068 1.00 29.64 170 LEU A CA 1
ATOM 1356 C C . LEU A 1 170 ? 7.592 11.313 4.104 1.00 29.64 170 LEU A C 1
ATOM 1358 O O . LEU A 1 170 ? 8.108 12.319 3.629 1.00 29.64 170 LEU A O 1
ATOM 1362 N N . SER A 1 171 ? 8.324 10.344 4.660 1.00 28.27 171 SER A N 1
ATOM 1363 C CA . SER A 1 171 ? 9.789 10.274 4.552 1.00 28.27 171 SER A CA 1
ATOM 1364 C C . SER A 1 171 ? 10.196 9.347 3.407 1.00 28.27 171 SER A C 1
ATOM 1366 O O . SER A 1 171 ? 10.122 8.126 3.534 1.00 28.27 171 SER A O 1
ATOM 1368 N N . LEU A 1 172 ? 10.676 9.918 2.298 1.00 28.80 172 LEU A N 1
ATOM 1369 C CA . LEU A 1 172 ? 11.428 9.173 1.286 1.00 28.80 172 LEU A CA 1
ATOM 1370 C C . LEU A 1 172 ? 12.885 9.038 1.749 1.00 28.80 172 LEU A C 1
ATOM 1372 O O . LEU A 1 172 ? 13.631 10.017 1.765 1.00 28.80 172 LEU A O 1
ATOM 1376 N N . LYS A 1 173 ? 13.313 7.819 2.089 1.00 30.30 173 LYS A N 1
ATOM 1377 C CA . LYS A 1 173 ? 14.726 7.510 2.334 1.00 30.30 173 LYS A CA 1
ATOM 1378 C C . LYS A 1 173 ? 15.342 6.954 1.051 1.00 30.30 173 LYS A C 1
ATOM 1380 O O . LYS A 1 173 ? 15.035 5.838 0.643 1.00 30.30 173 LYS A O 1
ATOM 1385 N N . LYS A 1 174 ? 16.193 7.749 0.403 1.00 31.02 174 LYS A N 1
ATOM 1386 C CA . LYS A 1 174 ? 17.022 7.306 -0.724 1.00 31.02 174 LYS A CA 1
ATOM 1387 C C . LYS A 1 174 ? 18.216 6.528 -0.162 1.00 31.02 174 LYS A C 1
ATOM 1389 O O . LYS A 1 174 ? 18.905 7.049 0.713 1.00 31.02 174 LYS A O 1
ATOM 1394 N N . THR A 1 175 ? 18.406 5.291 -0.620 1.00 44.41 175 THR A N 1
ATOM 1395 C CA . THR A 1 175 ? 19.644 4.517 -0.410 1.00 44.41 175 THR A CA 1
ATOM 1396 C C . THR A 1 175 ? 20.458 4.572 -1.690 1.00 44.41 175 THR A C 1
ATOM 1398 O O . THR A 1 175 ? 19.816 4.562 -2.767 1.00 44.41 175 THR A O 1
#

pLDDT: mean 71.36, std 24.03, range [28.27, 97.94]

Sequence (175 aa):
LPLLVELWHKDKIAKDLLLGVARLQLSNVLGLEKTRFLGANGEQCWRQTYNETISVTAAQRSSNRIAELSYAITLEDYGLVKMHEVLVSDSSQCVGAGQQQHIPHPQPHASEIQPEPRETLEYKAALELEMWKEMQEDIFENQFIHGSDFQIMSEFYDALPLLPMNPVTLSLKKT

Foldseek 3Di:
DWDKDWDWDDDPPDDIDTFFIDTHDLCVQVPADWDWDQDPVRQTKTKTKDWDKDFTAGPDPHRDGDDIDTDMDMDMGRDDDDDDPPPPPPPPPDPDDDDDDDDDDDDDDDPDPPDDPCPDPVNVVVVVVVVVVVVVVVVVVVVVVPDDDDDPPPPVPPPDDDDDDDDPDDDDDDD

Secondary structure (DSSP, 8-state):
-PEEEEEEE--SSSPPEEEEEEEE-GGGGGGSPPEEEE-TTS-EEEEEEEEEEEEEEESSS---EEEEEEEEEEEEE--SPP-------GGG--------------PPP-------TTSSHHHHHHHHHHHHHHHHHHHHHHHHHS---S-TTSGGGSS----------------